Protein AF-A0A4Y8M0H0-F1 (afdb_monomer)

Solvent-accessible surface area (backbone atoms only — not comparable to full-atom values): 8068 Å² total; per-residue (Å²): 136,86,77,91,62,69,90,67,69,71,76,81,80,82,78,77,81,82,73,72,52,10,70,43,81,48,74,40,66,84,64,84,57,91,55,44,49,53,77,88,46,72,64,56,52,51,52,54,53,50,53,49,58,49,34,65,56,48,48,72,36,93,59,32,74,44,55,47,80,46,70,53,72,66,49,78,83,79,64,58,76,68,51,57,78,37,66,90,76,57,86,78,89,61,58,45,37,36,37,43,39,34,20,70,24,48,65,58,29,56,68,50,58,82,69,64,79,82,73,79,83,80,78,85,81,130

Secondary structure (DSSP, 8-state):
---S-GGG-PPPP-PPPPPS-EEEEEEE--S--SSSSPP--HHHHHHHHHHHHHHHHHTTSTTEEEEEEEE-S---S---HHHHHTTTTS-----SEEEEEEES-HHHHHHHHTT-----------

Structure (mmCIF, N/CA/C/O backbone):
data_AF-A0A4Y8M0H0-F1
#
_entry.id   AF-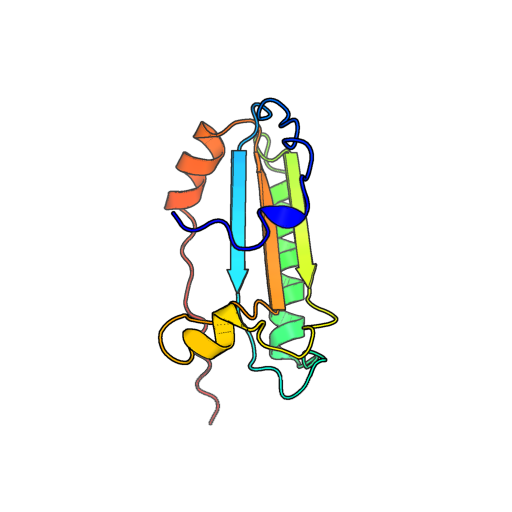A0A4Y8M0H0-F1
#
loop_
_atom_site.group_PDB
_atom_site.id
_atom_site.type_symbol
_atom_site.label_atom_id
_atom_site.label_alt_id
_atom_site.label_comp_id
_atom_site.label_asym_id
_atom_site.label_entity_id
_atom_site.label_seq_id
_atom_site.pdbx_PDB_ins_code
_atom_site.Cartn_x
_atom_site.Cartn_y
_atom_site.Cartn_z
_atom_site.occupancy
_atom_site.B_iso_or_equiv
_atom_site.auth_seq_id
_atom_site.auth_comp_id
_atom_site.auth_asym_id
_atom_site.auth_atom_id
_atom_site.pdbx_PDB_model_num
ATOM 1 N N . MET A 1 1 ? -20.973 3.289 -25.159 1.00 53.66 1 MET A N 1
ATOM 2 C CA . MET A 1 1 ? -19.922 2.400 -24.604 1.00 53.66 1 MET A CA 1
ATOM 3 C C . MET A 1 1 ? -19.721 1.230 -25.567 1.00 53.66 1 MET A C 1
ATOM 5 O O . MET A 1 1 ? -20.704 0.591 -25.904 1.00 53.66 1 MET A O 1
ATOM 9 N N . LYS A 1 2 ? -18.503 0.984 -26.076 1.00 69.00 2 LYS A N 1
ATOM 10 C CA . LYS A 1 2 ? -18.221 -0.096 -27.049 1.00 69.00 2 LYS A CA 1
ATOM 11 C C . LYS A 1 2 ? -17.596 -1.294 -26.328 1.00 69.00 2 LYS A C 1
ATOM 13 O O . LYS A 1 2 ? -16.487 -1.176 -25.816 1.00 69.00 2 LYS A O 1
ATOM 18 N N . ILE A 1 3 ? -18.299 -2.425 -26.281 1.00 70.81 3 ILE A N 1
ATOM 19 C CA . ILE A 1 3 ? -17.795 -3.681 -25.704 1.00 70.81 3 ILE A CA 1
ATOM 20 C C . ILE A 1 3 ? -16.848 -4.322 -26.725 1.00 70.81 3 ILE A C 1
ATOM 22 O O . ILE A 1 3 ? -17.247 -4.588 -27.853 1.00 70.81 3 ILE A O 1
ATOM 26 N N . VAL A 1 4 ? -15.582 -4.534 -26.359 1.00 73.81 4 VAL A N 1
ATOM 27 C CA . VAL A 1 4 ? -14.529 -4.971 -27.303 1.00 73.81 4 VAL A CA 1
ATOM 28 C C . VAL A 1 4 ? -14.342 -6.491 -27.394 1.00 73.81 4 VAL A C 1
ATOM 30 O O . VAL A 1 4 ? -13.588 -6.943 -28.243 1.00 73.81 4 VAL A O 1
ATOM 33 N N . ASN A 1 5 ? -15.065 -7.265 -26.580 1.00 77.25 5 ASN A N 1
ATOM 34 C CA . ASN A 1 5 ? -14.963 -8.726 -26.464 1.00 77.25 5 ASN A CA 1
ATOM 35 C C . ASN A 1 5 ? -16.355 -9.394 -26.405 1.00 77.25 5 ASN A C 1
ATOM 37 O O . ASN A 1 5 ? -16.567 -10.339 -25.652 1.00 77.25 5 ASN A O 1
ATOM 41 N N . SER A 1 6 ? -17.334 -8.879 -27.158 1.00 76.06 6 SER A N 1
ATOM 42 C CA . SER A 1 6 ? -18.724 -9.372 -27.118 1.00 76.06 6 SER A CA 1
ATOM 43 C C . SER A 1 6 ? -18.864 -10.853 -27.489 1.00 76.06 6 SER A C 1
ATOM 45 O O . SER A 1 6 ?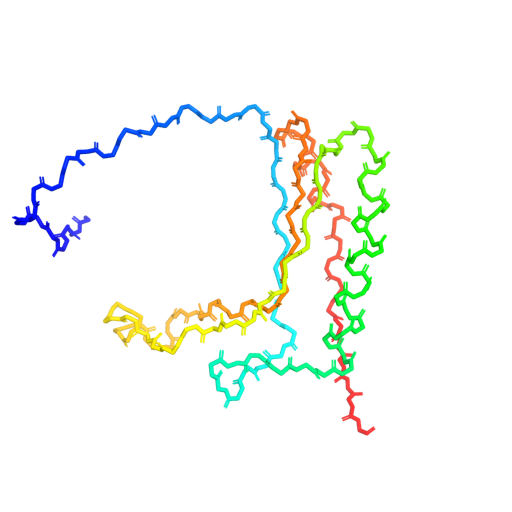 -19.703 -11.541 -26.921 1.00 76.06 6 SER A O 1
ATOM 47 N N . HIS A 1 7 ? -18.009 -11.344 -28.388 1.00 83.75 7 HIS A N 1
ATOM 48 C CA . HIS A 1 7 ? -17.967 -12.736 -28.846 1.00 83.75 7 HIS A CA 1
ATOM 49 C C . HIS A 1 7 ? -17.511 -13.738 -27.773 1.00 83.75 7 HIS A C 1
ATOM 51 O O . HIS A 1 7 ? -17.702 -14.934 -27.945 1.00 83.75 7 HIS A O 1
ATOM 57 N N . LEU A 1 8 ? -16.897 -13.275 -26.677 1.00 81.50 8 LEU A N 1
ATOM 58 C CA . LEU A 1 8 ? -16.378 -14.157 -25.627 1.00 81.50 8 LEU A CA 1
ATOM 59 C C . LEU A 1 8 ? -17.448 -14.584 -24.608 1.00 81.50 8 LEU A C 1
ATOM 61 O O . LEU A 1 8 ? -17.136 -15.374 -23.726 1.00 81.50 8 LEU A O 1
ATOM 65 N N . HIS A 1 9 ? -18.683 -14.068 -24.716 1.00 81.06 9 HIS A N 1
ATOM 66 C CA . HIS A 1 9 ? -19.842 -14.442 -23.887 1.00 81.06 9 HIS A CA 1
ATOM 67 C C . HIS A 1 9 ? -19.523 -14.631 -22.393 1.00 81.06 9 HIS A C 1
ATOM 69 O O . HIS A 1 9 ? -20.030 -15.549 -21.749 1.00 81.06 9 HIS A O 1
ATOM 75 N N . PHE A 1 10 ? -18.676 -13.764 -21.825 1.00 79.88 10 PHE A N 1
ATOM 76 C CA . PHE A 1 10 ? -18.309 -13.890 -20.421 1.00 79.88 10 PHE A CA 1
ATOM 77 C C . PHE A 1 10 ? -19.560 -13.789 -19.538 1.00 79.88 10 PHE A C 1
ATOM 79 O O . PHE A 1 10 ? -20.357 -12.858 -19.719 1.00 79.88 10 PHE A O 1
ATOM 86 N N . PRO A 1 11 ? -19.741 -14.702 -18.567 1.00 81.38 11 PRO A N 1
ATOM 87 C CA . PRO A 1 11 ? -20.809 -14.565 -17.593 1.00 81.38 11 PRO A CA 1
ATOM 88 C C . PRO A 1 11 ? -20.647 -13.233 -16.854 1.00 81.38 11 PRO A C 1
ATOM 90 O O . PRO A 1 11 ? -19.529 -12.794 -16.570 1.00 81.38 11 PRO A O 1
ATOM 93 N N . LYS A 1 12 ? -21.766 -12.564 -16.547 1.00 80.31 12 LYS A N 1
ATOM 94 C CA . LYS A 1 12 ? -21.724 -11.318 -15.771 1.00 80.31 12 LYS A CA 1
ATOM 95 C C . LYS A 1 12 ? -21.023 -11.583 -14.439 1.00 80.31 12 LYS A C 1
ATOM 97 O O . LYS A 1 12 ? -21.418 -12.486 -13.702 1.00 80.31 12 LYS A O 1
ATOM 102 N N . ALA A 1 13 ? -20.010 -10.774 -14.133 1.00 84.56 13 ALA A N 1
ATOM 103 C CA . ALA A 1 13 ? -19.337 -10.827 -12.846 1.00 84.56 13 ALA A CA 1
ATOM 104 C C . ALA A 1 13 ? -20.363 -10.579 -11.731 1.00 84.56 13 ALA A C 1
ATOM 106 O O . ALA A 1 13 ? -21.073 -9.571 -11.745 1.00 84.56 13 ALA A O 1
ATOM 107 N N . LYS A 1 14 ? -20.453 -11.510 -10.777 1.00 88.06 14 LYS A N 1
ATOM 108 C CA . LYS A 1 14 ? -21.220 -11.300 -9.550 1.00 88.06 14 LYS A CA 1
ATOM 109 C C . LYS A 1 14 ? -20.381 -10.415 -8.640 1.00 88.06 14 LYS A C 1
ATOM 111 O O . LYS A 1 14 ? -19.302 -10.818 -8.215 1.00 88.06 14 LYS A O 1
ATOM 116 N N . LEU A 1 15 ? -20.853 -9.200 -8.396 1.00 88.06 15 LEU A N 1
ATOM 117 C CA . LEU A 1 15 ? -20.208 -8.278 -7.469 1.00 88.06 15 LEU A CA 1
ATOM 118 C C . LEU A 1 15 ? -20.719 -8.555 -6.053 1.00 88.06 15 LEU A C 1
ATOM 120 O O . LEU A 1 15 ? -21.906 -8.820 -5.866 1.00 88.06 15 LEU A O 1
ATOM 124 N N . ALA A 1 16 ? -19.824 -8.494 -5.071 1.00 90.12 16 ALA A N 1
ATOM 125 C CA . ALA A 1 16 ? -20.212 -8.500 -3.667 1.00 90.12 16 ALA A CA 1
ATOM 126 C C . ALA A 1 16 ? -20.689 -7.101 -3.248 1.00 90.12 16 ALA A C 1
ATOM 128 O O . ALA A 1 16 ? -20.312 -6.101 -3.866 1.00 90.12 16 ALA A O 1
ATOM 129 N N . ALA A 1 17 ? -21.497 -7.027 -2.189 1.00 89.31 17 ALA A N 1
ATOM 130 C CA . ALA A 1 17 ? -21.804 -5.745 -1.566 1.00 89.31 17 ALA A CA 1
ATOM 131 C C . ALA A 1 17 ? -20.510 -5.107 -1.011 1.00 89.31 17 ALA A C 1
ATOM 133 O O . ALA A 1 17 ? -19.633 -5.841 -0.541 1.00 89.31 17 ALA A O 1
ATOM 134 N N . PRO A 1 18 ? -20.370 -3.769 -1.051 1.00 86.88 18 PRO A N 1
ATOM 135 C CA . PRO A 1 18 ? -19.262 -3.086 -0.395 1.00 86.88 18 PRO A CA 1
ATOM 136 C C . PRO A 1 18 ? -19.223 -3.411 1.100 1.00 86.88 18 PRO A C 1
ATOM 138 O O . PRO A 1 18 ? -20.266 -3.573 1.735 1.00 86.88 18 PRO A O 1
ATOM 141 N N . ASN A 1 19 ? -18.023 -3.471 1.670 1.00 86.44 19 ASN A N 1
ATOM 142 C CA . ASN A 1 19 ? -17.885 -3.484 3.121 1.00 86.44 19 ASN A CA 1
ATOM 143 C C . ASN A 1 19 ? -18.142 -2.069 3.685 1.00 86.44 19 ASN A C 1
ATOM 145 O O . ASN A 1 19 ? -18.132 -1.083 2.951 1.00 86.44 19 ASN A O 1
ATOM 149 N N . GLY A 1 20 ? -18.413 -1.966 4.988 1.00 91.06 20 GLY A N 1
ATOM 150 C CA . GLY A 1 20 ? -18.692 -0.684 5.651 1.00 91.06 20 GLY A CA 1
ATOM 151 C C . GLY A 1 20 ? -17.458 0.193 5.900 1.00 91.06 20 GLY A C 1
ATOM 152 O O . GLY A 1 20 ? -17.583 1.234 6.538 1.00 91.06 20 GLY A O 1
ATOM 153 N N . TYR A 1 21 ? -16.279 -0.226 5.438 1.00 94.44 21 TYR A N 1
ATOM 154 C CA . TYR A 1 21 ? -15.001 0.404 5.755 1.00 94.44 21 TYR A CA 1
ATOM 155 C C . TYR A 1 21 ? -14.689 1.580 4.832 1.00 94.44 21 TYR A C 1
ATOM 157 O O . TYR A 1 21 ? -15.215 1.704 3.724 1.00 94.44 21 TYR A O 1
ATOM 165 N N . GLY A 1 22 ? -13.806 2.456 5.301 1.00 94.00 22 GLY A N 1
ATOM 166 C CA . GLY A 1 22 ? -13.231 3.521 4.487 1.00 94.00 22 GLY A CA 1
ATOM 167 C C . GLY A 1 22 ? -11.819 3.168 4.042 1.00 94.00 22 GLY A C 1
ATOM 168 O O . GLY A 1 22 ? -11.109 2.429 4.721 1.00 94.00 22 GLY A O 1
ATOM 169 N N . TYR A 1 23 ? -11.404 3.710 2.900 1.00 93.69 23 TYR A N 1
ATOM 170 C CA . TYR A 1 23 ? -10.065 3.487 2.364 1.00 93.69 23 TYR A CA 1
ATOM 171 C C . TYR A 1 23 ? -9.437 4.801 1.913 1.00 93.69 23 TYR A C 1
ATOM 173 O O . TYR A 1 23 ? -10.052 5.569 1.171 1.00 93.69 23 TYR A O 1
ATOM 181 N N . ILE A 1 24 ? -8.193 5.033 2.329 1.00 93.19 24 ILE A N 1
ATOM 182 C CA . ILE A 1 24 ? -7.351 6.131 1.849 1.00 93.19 24 ILE A CA 1
ATOM 183 C C . ILE A 1 24 ? -6.184 5.518 1.083 1.00 93.19 24 ILE A C 1
ATOM 185 O O . ILE A 1 24 ? -5.432 4.706 1.620 1.00 93.19 24 ILE A O 1
ATOM 189 N N . HIS A 1 25 ? -6.047 5.910 -0.181 1.00 91.12 25 HIS A N 1
ATOM 190 C CA . HIS A 1 25 ? -4.996 5.441 -1.074 1.00 91.12 25 HIS A CA 1
ATOM 191 C C . HIS A 1 25 ? -4.037 6.589 -1.383 1.00 91.12 25 HIS A C 1
ATOM 193 O O . HIS A 1 25 ? -4.408 7.559 -2.047 1.00 91.12 25 HIS A O 1
ATOM 199 N N . VAL A 1 26 ? -2.800 6.463 -0.909 1.00 90.31 26 VAL A N 1
ATOM 200 C CA . VAL A 1 26 ? -1.714 7.404 -1.186 1.00 90.31 26 VAL A CA 1
ATOM 201 C C . VAL A 1 26 ? -0.728 6.712 -2.110 1.00 90.31 26 VAL A C 1
ATOM 203 O O . VAL A 1 26 ? -0.165 5.683 -1.751 1.00 90.31 26 VAL A O 1
ATOM 206 N N . ALA A 1 27 ? -0.512 7.263 -3.299 1.00 88.81 27 ALA A N 1
ATOM 207 C CA . ALA A 1 27 ? 0.400 6.693 -4.280 1.00 88.81 27 ALA A CA 1
ATOM 208 C C . ALA A 1 27 ? 1.388 7.746 -4.768 1.00 88.81 27 ALA A C 1
ATOM 210 O O . ALA A 1 27 ? 1.007 8.889 -5.031 1.00 88.81 27 ALA A O 1
ATOM 211 N N . ALA A 1 28 ? 2.650 7.347 -4.887 1.00 86.31 28 ALA A N 1
ATOM 212 C CA . ALA A 1 28 ? 3.731 8.214 -5.318 1.00 86.31 28 ALA A CA 1
ATOM 213 C C . ALA A 1 28 ? 4.532 7.560 -6.446 1.00 86.31 28 ALA A C 1
ATOM 215 O O . ALA A 1 28 ? 4.732 6.344 -6.476 1.00 86.31 28 ALA A O 1
ATOM 216 N N . GLU A 1 29 ? 4.971 8.396 -7.384 1.00 85.44 29 GLU A N 1
ATOM 217 C CA . GLU A 1 29 ? 6.026 8.071 -8.339 1.00 85.44 29 GLU A CA 1
ATOM 218 C C . GLU A 1 29 ? 7.280 8.782 -7.842 1.00 85.44 29 GLU A C 1
ATOM 220 O O . GLU A 1 29 ? 7.421 9.993 -8.021 1.00 85.44 29 GLU A O 1
ATOM 225 N N . LEU A 1 30 ? 8.146 8.058 -7.142 1.00 82.12 30 LEU A N 1
ATOM 226 C CA . LEU A 1 30 ? 9.373 8.625 -6.595 1.00 82.12 30 LEU A CA 1
ATOM 227 C C . LEU A 1 30 ? 10.426 8.745 -7.690 1.00 82.12 30 LEU A C 1
ATOM 229 O O . LEU A 1 30 ? 11.134 9.747 -7.768 1.00 82.12 30 LEU A O 1
ATOM 233 N N . GLU A 1 31 ? 10.502 7.749 -8.575 1.00 77.19 31 GLU A N 1
ATOM 234 C CA . GLU A 1 31 ? 11.514 7.707 -9.620 1.00 77.19 31 GLU A CA 1
ATOM 235 C C . GLU A 1 31 ? 10.985 7.227 -10.966 1.00 77.19 31 GLU A C 1
ATOM 237 O O . GLU A 1 31 ? 10.075 6.406 -11.083 1.00 77.19 31 GLU A O 1
ATOM 242 N N . ARG A 1 32 ? 11.628 7.699 -12.042 1.00 71.31 32 ARG A N 1
ATOM 243 C CA . ARG A 1 32 ? 11.363 7.171 -13.381 1.00 71.31 32 ARG A CA 1
ATOM 244 C C . ARG A 1 32 ? 12.092 5.834 -13.559 1.00 71.31 32 ARG A C 1
ATOM 246 O O . ARG A 1 32 ? 13.330 5.818 -13.570 1.00 71.31 32 ARG A O 1
ATOM 253 N N . PRO A 1 33 ? 11.368 4.722 -13.785 1.00 67.62 33 PRO A N 1
ATOM 254 C CA . PRO A 1 33 ? 12.007 3.443 -14.053 1.00 67.62 33 PRO A CA 1
ATOM 255 C C . PRO A 1 33 ? 12.807 3.517 -15.364 1.00 67.62 33 PRO A C 1
ATOM 257 O O . PRO A 1 33 ? 12.307 4.015 -16.375 1.00 67.62 33 PRO A O 1
ATOM 260 N N . ALA A 1 34 ? 14.049 3.020 -15.343 1.00 69.38 34 ALA A N 1
ATOM 261 C CA . ALA A 1 34 ? 14.928 2.904 -16.519 1.00 69.38 34 ALA A CA 1
ATOM 262 C C . ALA A 1 34 ? 14.783 1.544 -17.237 1.00 69.38 34 ALA A C 1
ATOM 264 O O . ALA A 1 34 ? 15.579 1.198 -18.101 1.00 69.38 34 ALA A O 1
ATOM 265 N N . GLY A 1 35 ? 13.768 0.766 -16.860 1.00 74.12 35 GLY A N 1
ATOM 266 C CA . GLY A 1 35 ? 13.511 -0.599 -17.305 1.00 74.12 35 GLY A CA 1
ATOM 267 C C . GLY A 1 35 ? 12.291 -1.173 -16.570 1.00 74.12 35 GLY A C 1
ATOM 268 O O . GLY A 1 35 ? 11.581 -0.418 -15.906 1.00 74.12 35 GLY A O 1
ATOM 269 N N . PRO A 1 36 ? 12.015 -2.483 -16.669 1.00 74.06 36 PRO A N 1
ATOM 270 C CA . PRO A 1 36 ? 10.885 -3.109 -15.974 1.00 74.06 36 PRO A CA 1
ATOM 271 C C . PRO A 1 36 ? 11.080 -3.187 -14.452 1.00 74.06 36 PRO A C 1
ATOM 273 O O . PRO A 1 36 ? 10.110 -3.292 -13.706 1.00 74.06 36 PRO A O 1
ATOM 276 N N . PHE A 1 37 ? 12.322 -3.105 -13.980 1.00 78.62 37 PHE A N 1
ATOM 277 C CA . PHE A 1 37 ? 12.647 -3.115 -12.559 1.00 78.62 37 PHE A CA 1
ATOM 278 C 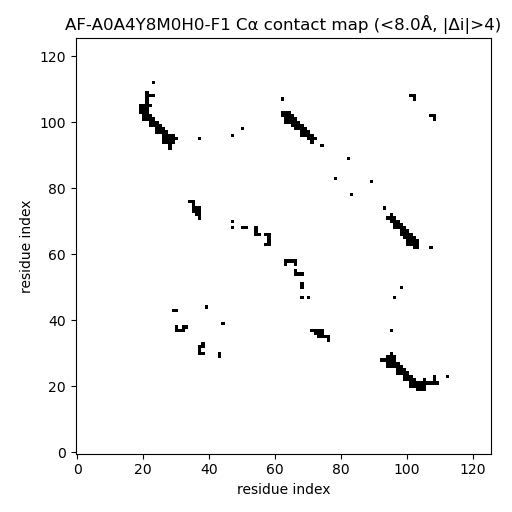C . PHE A 1 37 ? 12.825 -1.679 -12.049 1.00 78.62 37 PHE A C 1
ATOM 280 O O . PHE A 1 37 ? 13.641 -0.931 -12.605 1.00 78.62 37 PHE A O 1
ATOM 287 N N . PRO A 1 38 ? 12.071 -1.266 -11.015 1.00 74.94 38 PRO A N 1
ATOM 288 C CA . PRO A 1 38 ? 12.308 -0.000 -10.334 1.00 74.94 38 PRO A CA 1
ATOM 289 C C . PRO A 1 38 ? 13.718 0.038 -9.745 1.00 74.94 38 PRO A C 1
ATOM 291 O O . PRO A 1 38 ? 14.231 -0.977 -9.271 1.00 74.94 38 PRO A O 1
ATOM 294 N N . ARG A 1 39 ? 14.349 1.214 -9.745 1.00 77.31 39 ARG A N 1
ATOM 295 C CA . ARG A 1 39 ? 15.643 1.370 -9.075 1.00 77.31 39 ARG A CA 1
ATOM 296 C C . ARG A 1 39 ? 15.444 1.294 -7.559 1.00 77.31 39 ARG A C 1
ATOM 298 O O . ARG A 1 39 ? 14.371 1.606 -7.043 1.00 77.31 39 ARG A O 1
ATOM 305 N N . SER A 1 40 ? 16.488 0.875 -6.850 1.00 75.44 40 SER A N 1
ATOM 306 C CA . SER A 1 40 ? 16.572 0.979 -5.392 1.00 75.44 40 SER A CA 1
ATOM 307 C C . SER A 1 40 ? 17.639 2.015 -5.064 1.00 75.44 40 SER A C 1
ATOM 309 O O . SER A 1 40 ? 18.811 1.688 -4.883 1.00 75.44 40 SER A O 1
ATOM 311 N N . THR A 1 41 ? 17.259 3.285 -5.079 1.00 83.00 41 THR A N 1
ATOM 312 C CA . THR A 1 41 ? 18.129 4.402 -4.694 1.00 83.00 41 THR A CA 1
ATOM 313 C C . THR A 1 41 ? 17.997 4.699 -3.203 1.00 83.00 41 THR A C 1
ATOM 315 O O . THR A 1 41 ? 17.072 4.227 -2.532 1.00 83.00 41 THR A O 1
ATOM 318 N N . ASP A 1 42 ? 18.904 5.521 -2.677 1.00 86.12 42 ASP A N 1
ATOM 319 C CA . ASP A 1 42 ? 18.819 5.992 -1.293 1.00 86.12 42 ASP A CA 1
ATOM 320 C C . ASP A 1 42 ? 17.570 6.831 -1.031 1.00 86.12 42 ASP A C 1
ATOM 322 O O . ASP A 1 42 ? 16.957 6.692 0.030 1.00 86.12 42 ASP A O 1
ATOM 326 N N . LEU A 1 43 ? 17.140 7.633 -2.012 1.00 84.56 43 LEU A N 1
ATOM 327 C CA . LEU A 1 43 ? 15.910 8.415 -1.917 1.00 84.56 43 LEU A CA 1
ATOM 328 C C . LEU A 1 43 ? 14.698 7.496 -1.744 1.00 84.56 43 LEU A C 1
ATOM 330 O O . LEU A 1 43 ? 13.976 7.619 -0.752 1.00 84.56 43 LEU A O 1
ATOM 334 N N . LYS A 1 44 ? 14.515 6.525 -2.650 1.00 87.00 44 LYS A N 1
ATOM 335 C CA . LYS A 1 44 ? 13.398 5.573 -2.579 1.00 87.00 44 LYS A CA 1
ATOM 336 C C . LYS A 1 44 ? 13.411 4.805 -1.259 1.00 87.00 44 LYS A C 1
ATOM 338 O O . LYS A 1 44 ? 12.392 4.745 -0.572 1.00 87.00 44 LYS A O 1
ATOM 343 N N . ARG A 1 45 ? 14.571 4.272 -0.854 1.00 89.31 45 ARG A N 1
ATOM 344 C CA . ARG A 1 45 ? 14.722 3.568 0.433 1.00 89.31 45 ARG A CA 1
ATOM 345 C C . ARG A 1 45 ? 14.349 4.453 1.621 1.00 89.31 45 ARG A C 1
ATOM 347 O O . ARG A 1 45 ? 13.680 3.985 2.542 1.00 89.31 45 ARG A O 1
ATOM 354 N N . SER A 1 46 ? 14.773 5.718 1.610 1.00 90.62 46 SER A N 1
ATOM 355 C CA . SER A 1 46 ? 14.462 6.678 2.670 1.00 90.62 46 SER A CA 1
ATOM 356 C C . SER A 1 46 ? 12.964 6.947 2.766 1.00 90.62 46 SER A C 1
ATOM 358 O O . SER A 1 46 ? 12.406 6.876 3.861 1.00 90.62 46 SER A O 1
ATOM 360 N N . VAL A 1 47 ? 12.299 7.176 1.631 1.00 90.12 47 VAL A N 1
ATOM 361 C CA . VAL A 1 47 ? 10.850 7.407 1.587 1.00 90.12 47 VAL A CA 1
ATOM 362 C C . VAL A 1 47 ? 10.085 6.173 2.059 1.00 90.12 47 VAL A C 1
ATOM 364 O O . VAL A 1 47 ? 9.248 6.292 2.946 1.00 90.12 47 VAL A O 1
ATOM 367 N N . ILE A 1 48 ? 10.415 4.975 1.566 1.00 91.62 48 ILE A N 1
ATOM 368 C CA . ILE A 1 48 ? 9.753 3.734 2.003 1.00 91.62 48 ILE A CA 1
ATOM 369 C C . ILE A 1 48 ? 9.917 3.516 3.512 1.00 91.62 48 ILE A C 1
ATOM 371 O O . ILE A 1 48 ? 8.959 3.146 4.192 1.00 91.62 48 ILE A O 1
ATOM 375 N N . ARG A 1 49 ? 11.104 3.784 4.070 1.00 93.44 49 ARG A N 1
ATOM 376 C CA . ARG A 1 49 ? 11.337 3.711 5.521 1.00 93.44 49 ARG A CA 1
ATOM 377 C C . ARG A 1 49 ? 10.466 4.709 6.288 1.00 93.44 49 ARG A C 1
ATOM 379 O O . ARG A 1 49 ? 9.899 4.343 7.314 1.00 93.44 49 ARG A O 1
ATOM 386 N N . GLN A 1 50 ? 10.334 5.940 5.793 1.00 93.25 50 GLN A N 1
ATOM 387 C CA . GLN A 1 50 ? 9.452 6.944 6.395 1.00 93.25 50 GLN A CA 1
ATOM 388 C C . GLN A 1 50 ? 7.982 6.519 6.319 1.00 93.25 50 GLN A C 1
ATOM 390 O O . GLN A 1 50 ? 7.283 6.592 7.326 1.00 93.25 50 GLN A O 1
A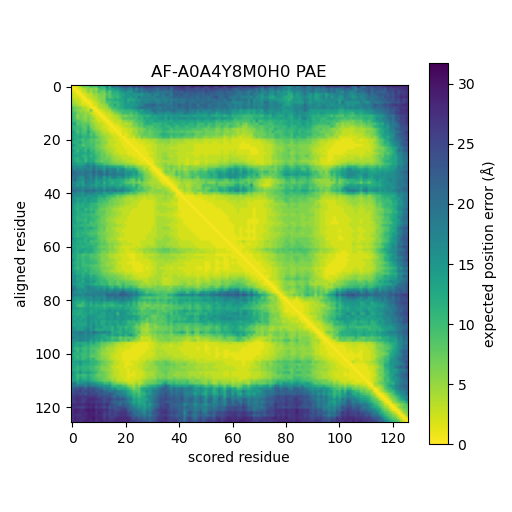TOM 395 N N . CYS A 1 51 ? 7.529 5.996 5.176 1.00 93.38 51 CYS A N 1
ATOM 396 C CA . CYS A 1 51 ? 6.177 5.463 5.018 1.00 93.38 51 CYS A CA 1
ATOM 397 C C . CYS A 1 51 ? 5.889 4.343 6.021 1.00 93.38 51 CYS A C 1
ATOM 399 O O . CYS A 1 51 ? 4.832 4.357 6.641 1.00 93.38 51 CYS A O 1
ATOM 401 N N . LYS A 1 52 ? 6.831 3.412 6.231 1.00 94.81 52 LYS A N 1
ATOM 402 C CA . LYS A 1 52 ? 6.693 2.342 7.235 1.00 94.81 52 LYS A CA 1
ATOM 403 C C . LYS A 1 52 ? 6.588 2.900 8.655 1.00 94.81 52 LYS A C 1
ATOM 405 O O . LYS A 1 52 ? 5.660 2.555 9.372 1.00 94.81 52 LYS A O 1
ATOM 410 N N . ALA A 1 53 ? 7.459 3.837 9.029 1.00 94.75 53 ALA A N 1
ATOM 411 C CA . ALA A 1 53 ? 7.400 4.464 10.350 1.00 94.75 53 ALA A CA 1
ATOM 412 C C . ALA A 1 53 ? 6.090 5.243 10.586 1.00 94.75 53 ALA A C 1
ATOM 414 O O . ALA A 1 53 ? 5.560 5.258 11.696 1.00 94.75 53 ALA A O 1
ATOM 415 N N . ILE A 1 54 ? 5.556 5.900 9.550 1.00 93.31 54 ILE A N 1
ATOM 416 C CA . ILE A 1 54 ? 4.247 6.563 9.603 1.00 93.31 54 ILE A CA 1
ATOM 417 C C . ILE A 1 54 ? 3.131 5.523 9.717 1.00 93.31 54 ILE A C 1
ATOM 419 O O . ILE A 1 54 ? 2.235 5.697 10.540 1.00 93.31 54 ILE A O 1
ATOM 423 N N . ALA A 1 55 ? 3.197 4.434 8.949 1.00 94.31 55 ALA A N 1
ATOM 424 C CA . ALA A 1 55 ? 2.230 3.345 9.012 1.00 94.31 55 ALA A CA 1
ATOM 425 C C . ALA A 1 55 ? 2.153 2.739 10.419 1.00 94.31 55 ALA A C 1
ATOM 427 O O . ALA A 1 55 ? 1.057 2.622 10.955 1.00 94.31 55 ALA A O 1
ATOM 428 N N . ASP A 1 56 ? 3.292 2.488 11.069 1.00 95.88 56 ASP A N 1
ATOM 429 C CA . ASP A 1 56 ? 3.343 1.972 12.445 1.00 95.88 56 ASP A CA 1
ATOM 430 C C . ASP A 1 56 ? 2.676 2.910 13.462 1.00 95.88 56 ASP A C 1
ATOM 432 O O . ASP A 1 56 ? 2.139 2.469 14.481 1.00 95.88 56 ASP A O 1
ATOM 436 N N . ARG A 1 57 ? 2.718 4.226 13.217 1.00 94.44 57 ARG A N 1
ATOM 437 C CA . ARG A 1 57 ? 2.024 5.221 14.048 1.00 94.44 57 ARG A CA 1
ATOM 438 C C . ARG A 1 57 ? 0.530 5.245 13.749 1.00 94.44 57 ARG A C 1
ATOM 440 O O . ARG A 1 57 ? -0.266 5.252 14.682 1.00 94.44 57 ARG A O 1
ATOM 447 N N . LEU A 1 58 ? 0.155 5.236 12.470 1.00 92.88 58 LEU A N 1
ATOM 448 C CA . LEU A 1 58 ? -1.240 5.234 12.030 1.00 92.88 58 LEU A CA 1
ATOM 449 C C . LEU A 1 58 ? -1.979 3.976 12.492 1.00 92.88 58 LEU A C 1
ATOM 451 O O . LEU A 1 58 ? -3.115 4.078 12.934 1.00 92.88 58 LEU A O 1
ATOM 455 N N . GLN A 1 59 ? -1.318 2.819 12.469 1.00 94.94 59 GLN A N 1
ATOM 456 C CA . GLN A 1 59 ? -1.867 1.532 12.899 1.00 94.94 59 GLN A CA 1
ATOM 457 C C . GLN A 1 59 ? -2.304 1.517 14.376 1.00 94.94 59 GLN A C 1
ATOM 459 O O . GLN A 1 59 ? -3.090 0.662 14.773 1.00 94.94 59 GLN A O 1
ATOM 464 N N . LYS A 1 60 ? -1.804 2.454 15.194 1.00 95.69 60 LYS A N 1
ATOM 465 C CA . LYS A 1 60 ? -2.165 2.608 16.614 1.00 95.69 60 LYS A CA 1
ATOM 466 C C . LYS A 1 60 ? -3.371 3.527 16.834 1.00 95.69 60 LYS A C 1
ATOM 468 O O . LYS A 1 60 ? -3.805 3.681 17.972 1.00 95.69 60 LYS A O 1
ATOM 473 N N . LEU A 1 61 ? -3.879 4.182 15.789 1.00 93.31 61 LEU A N 1
ATOM 474 C CA . LEU A 1 61 ? -5.033 5.069 15.907 1.00 93.31 61 LEU A CA 1
ATOM 475 C C . LEU A 1 61 ? -6.327 4.247 15.996 1.00 93.31 61 LEU A C 1
ATOM 477 O O . LEU A 1 61 ? -6.502 3.315 15.217 1.00 93.31 61 LEU A O 1
ATOM 481 N N . PRO A 1 62 ? -7.276 4.618 16.872 1.00 92.75 62 PRO A N 1
ATOM 482 C CA . PRO A 1 62 ? -8.460 3.801 17.157 1.00 92.75 62 PRO A CA 1
ATOM 483 C C . PRO A 1 62 ? -9.390 3.594 15.951 1.00 92.75 62 PRO A C 1
ATOM 485 O O . PRO A 1 62 ? -10.065 2.575 15.868 1.00 92.75 62 PRO A O 1
ATOM 488 N N . HIS A 1 63 ? -9.410 4.536 15.005 1.00 93.38 63 HIS A N 1
ATOM 489 C CA . HIS A 1 63 ? -10.257 4.470 13.808 1.00 93.38 63 HIS A CA 1
ATOM 490 C C . HIS A 1 63 ? -9.548 3.878 12.583 1.00 93.38 63 HIS A C 1
ATOM 492 O O . HIS A 1 63 ? -10.142 3.779 11.507 1.00 93.38 63 HIS A O 1
ATOM 498 N N . VAL A 1 64 ? -8.272 3.507 12.727 1.00 94.81 64 VAL A N 1
ATOM 499 C CA . VAL A 1 64 ? -7.473 2.872 11.679 1.00 94.81 64 VAL A CA 1
ATOM 500 C C . VAL A 1 64 ? -7.444 1.376 11.946 1.00 94.81 64 VAL A C 1
ATOM 502 O O . VAL A 1 64 ? -6.992 0.921 12.992 1.00 94.81 64 VAL A O 1
ATOM 505 N N . ARG A 1 65 ? -7.931 0.602 10.979 1.00 95.81 65 ARG A N 1
ATOM 506 C CA . ARG A 1 65 ? -7.978 -0.859 11.060 1.00 95.81 65 ARG A CA 1
ATOM 507 C C . ARG A 1 65 ? -6.673 -1.470 10.586 1.00 95.81 65 ARG A C 1
ATOM 509 O O . ARG A 1 65 ? -6.094 -2.287 11.290 1.00 95.81 65 ARG A O 1
ATOM 516 N N . ASN A 1 66 ? -6.208 -1.055 9.411 1.00 96.19 66 ASN A N 1
ATOM 517 C CA . ASN A 1 66 ? -5.002 -1.582 8.782 1.00 96.19 66 ASN A CA 1
ATOM 518 C C . ASN A 1 66 ? -4.257 -0.483 8.033 1.00 96.19 66 ASN A C 1
ATOM 520 O O . ASN A 1 66 ? -4.873 0.404 7.437 1.00 96.19 66 ASN A O 1
ATOM 524 N N . VAL A 1 67 ? -2.931 -0.588 8.001 1.00 96.69 67 VAL A N 1
ATOM 525 C CA . VAL A 1 67 ? -2.076 0.210 7.126 1.00 96.69 67 VAL A CA 1
ATOM 526 C C . VAL A 1 67 ? -1.085 -0.694 6.413 1.00 96.69 67 VAL A C 1
ATOM 528 O O . VAL A 1 67 ? -0.307 -1.411 7.039 1.00 96.69 67 VAL A O 1
ATOM 531 N N . HIS A 1 68 ? -1.078 -0.626 5.086 1.00 96.69 68 HIS A N 1
ATOM 532 C CA . HIS A 1 68 ? -0.163 -1.387 4.247 1.00 96.69 68 HIS A CA 1
ATOM 533 C C . HIS A 1 68 ? 0.706 -0.455 3.417 1.00 96.69 68 HIS A C 1
ATOM 535 O O . HIS A 1 68 ? 0.200 0.453 2.761 1.00 96.69 68 HIS A O 1
ATOM 541 N N . VAL A 1 69 ? 2.012 -0.714 3.419 1.00 95.31 69 VAL A N 1
ATOM 542 C CA . VAL A 1 69 ? 2.982 -0.044 2.550 1.00 95.31 69 VAL A CA 1
ATOM 543 C C . VAL A 1 69 ? 3.433 -1.038 1.491 1.00 95.31 69 VAL A C 1
ATOM 545 O O . VAL A 1 69 ? 4.005 -2.079 1.813 1.00 95.31 69 VAL A O 1
ATOM 548 N N . PHE A 1 70 ? 3.189 -0.704 0.232 1.00 92.19 70 PHE A N 1
ATOM 549 C CA . PHE A 1 70 ? 3.593 -1.482 -0.926 1.00 92.19 70 PHE A CA 1
ATOM 550 C C . PHE A 1 70 ? 4.733 -0.778 -1.648 1.00 92.19 70 PHE A C 1
ATOM 552 O O . PHE A 1 70 ? 4.692 0.428 -1.891 1.00 92.19 70 PHE A O 1
ATOM 559 N N . GLU A 1 71 ? 5.734 -1.562 -2.026 1.00 91.06 71 GLU A N 1
ATOM 560 C CA . GLU A 1 71 ? 6.827 -1.137 -2.888 1.00 91.06 71 GLU A CA 1
ATOM 561 C C . GLU A 1 71 ? 6.740 -1.916 -4.199 1.00 91.06 71 GLU A C 1
ATOM 563 O O . GLU A 1 71 ? 6.588 -3.141 -4.198 1.00 91.06 71 GLU A O 1
ATOM 568 N N . ALA A 1 72 ? 6.852 -1.219 -5.330 1.00 87.00 72 ALA A N 1
ATOM 569 C CA . ALA A 1 72 ? 6.913 -1.896 -6.616 1.00 87.00 72 ALA A CA 1
ATOM 570 C C . ALA A 1 72 ? 8.254 -2.628 -6.774 1.00 87.00 72 ALA A C 1
ATOM 572 O O . ALA A 1 72 ? 9.325 -2.016 -6.696 1.00 87.00 72 ALA A O 1
ATOM 573 N N . VAL A 1 73 ? 8.174 -3.929 -7.064 1.00 85.19 73 VAL A N 1
ATOM 574 C CA . VAL A 1 73 ? 9.318 -4.786 -7.431 1.00 85.19 73 VAL A CA 1
ATOM 575 C C . VAL A 1 73 ? 9.408 -5.027 -8.941 1.00 85.19 73 VAL A C 1
ATOM 577 O O . VAL A 1 73 ? 10.488 -5.272 -9.469 1.00 85.19 73 VAL A O 1
ATOM 580 N N . LEU A 1 74 ? 8.282 -4.915 -9.651 1.00 83.12 74 LEU A N 1
ATOM 581 C CA . LEU A 1 74 ? 8.177 -5.091 -11.097 1.00 83.12 74 LEU A CA 1
ATOM 582 C C . LEU A 1 74 ? 7.114 -4.142 -11.648 1.00 83.12 74 LEU A C 1
ATOM 584 O O . LEU A 1 74 ? 5.970 -4.147 -11.198 1.00 83.12 74 LEU A O 1
ATOM 588 N N . ILE A 1 75 ? 7.480 -3.376 -12.670 1.00 78.56 75 ILE A N 1
ATOM 589 C CA . ILE A 1 75 ? 6.551 -2.608 -13.493 1.00 78.56 75 ILE A CA 1
ATOM 590 C C . ILE A 1 75 ? 6.560 -3.266 -14.867 1.00 78.56 75 ILE A C 1
ATOM 592 O O . ILE A 1 75 ? 7.510 -3.115 -15.638 1.00 78.56 75 ILE A O 1
ATOM 596 N N . ALA A 1 76 ? 5.514 -4.048 -15.144 1.00 72.75 76 ALA A N 1
ATOM 597 C CA . ALA A 1 76 ? 5.452 -4.868 -16.345 1.00 72.75 76 ALA A CA 1
ATOM 598 C C . ALA A 1 76 ? 5.683 -4.019 -17.612 1.00 72.75 76 ALA A C 1
ATOM 600 O O . ALA A 1 76 ? 5.075 -2.951 -17.768 1.00 72.75 76 ALA A O 1
ATOM 601 N N . PRO A 1 77 ? 6.557 -4.475 -18.528 1.00 68.19 77 PRO A N 1
ATOM 602 C CA . PRO A 1 77 ? 6.779 -3.776 -19.776 1.00 68.19 77 PRO A CA 1
ATOM 603 C C . PRO A 1 77 ? 5.531 -3.886 -20.654 1.00 68.19 77 PRO A C 1
ATOM 605 O O . PRO A 1 77 ? 4.890 -4.930 -20.745 1.00 68.19 77 PRO A O 1
ATOM 608 N N . GLY A 1 78 ? 5.216 -2.797 -21.348 1.00 66.81 78 GLY A N 1
ATOM 609 C CA . GLY A 1 78 ? 4.147 -2.771 -22.334 1.00 66.81 78 GLY A CA 1
ATOM 610 C C . GLY A 1 78 ? 3.047 -1.768 -22.018 1.00 66.81 78 GLY A C 1
ATOM 611 O O . GLY A 1 78 ? 2.683 -1.485 -20.882 1.00 66.81 78 GLY A O 1
ATOM 612 N N . ARG A 1 79 ? 2.505 -1.207 -23.092 1.00 68.19 79 ARG A N 1
ATOM 613 C CA . ARG A 1 79 ? 1.303 -0.383 -23.087 1.00 68.19 79 ARG A CA 1
ATOM 614 C C . ARG A 1 79 ? 0.298 -1.176 -23.902 1.00 68.19 79 ARG A C 1
ATOM 616 O O . ARG A 1 79 ? 0.523 -1.396 -25.091 1.00 68.19 79 ARG A O 1
ATOM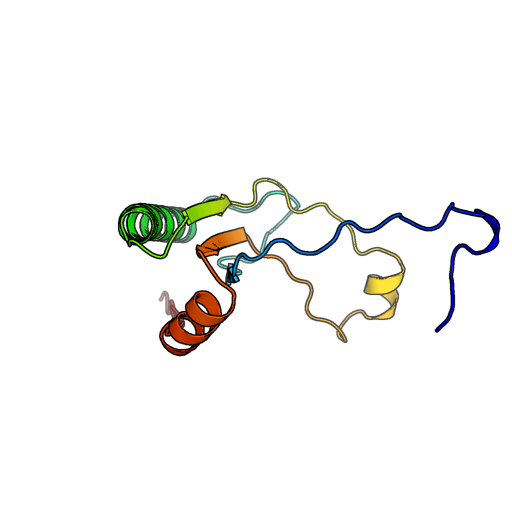 623 N N . GLY A 1 80 ? -0.764 -1.680 -23.272 1.00 72.06 80 GLY A N 1
ATOM 624 C CA . GLY A 1 80 ? -1.813 -2.399 -24.000 1.00 72.06 80 GLY A CA 1
ATOM 625 C C . GLY A 1 80 ? -2.318 -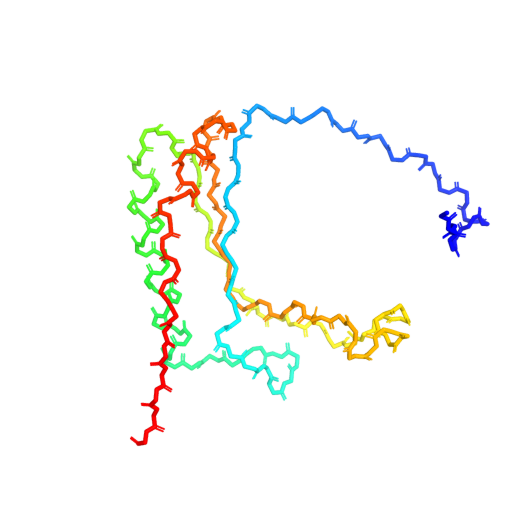1.572 -25.193 1.00 72.06 80 GLY A C 1
ATOM 626 O O . GLY A 1 80 ? -2.177 -0.346 -25.203 1.00 72.06 80 GLY A O 1
ATOM 627 N N . LYS A 1 81 ? -2.933 -2.209 -26.202 1.00 78.62 81 LYS A N 1
ATOM 628 C CA . LYS A 1 81 ? -3.386 -1.531 -27.443 1.00 78.62 81 LYS A CA 1
ATOM 629 C C . LYS A 1 81 ? -4.171 -0.235 -27.1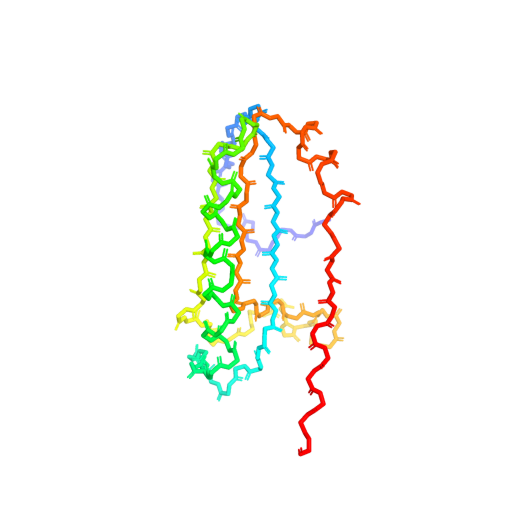73 1.00 78.62 81 LYS A C 1
ATOM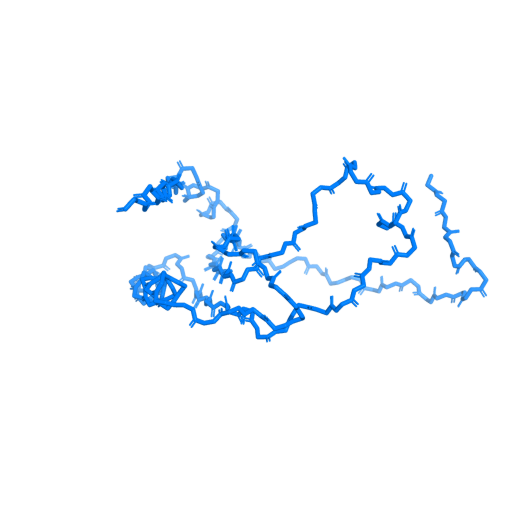 631 O O . LYS A 1 81 ? -4.045 0.727 -27.926 1.00 78.62 81 LYS A O 1
ATOM 636 N N . LEU A 1 82 ? -4.944 -0.195 -26.085 1.00 77.56 82 LEU A N 1
ATOM 637 C CA . LEU A 1 82 ? -5.685 0.984 -25.636 1.00 77.56 82 LEU A CA 1
ATOM 638 C C . LEU A 1 82 ? -4.776 2.157 -25.229 1.00 77.56 82 LEU A C 1
ATOM 640 O O . LEU A 1 82 ? -5.012 3.285 -25.650 1.00 77.56 82 LEU A O 1
ATOM 644 N N . LEU A 1 83 ? -3.733 1.895 -24.440 1.00 78.38 83 LEU A N 1
ATOM 645 C CA . LEU A 1 83 ? -2.788 2.913 -23.975 1.00 78.38 83 LEU A CA 1
ATOM 646 C C . LEU A 1 83 ? -1.904 3.428 -25.116 1.00 78.38 83 LEU A C 1
ATOM 648 O O . LEU A 1 83 ? -1.578 4.610 -25.145 1.00 78.38 83 LEU A O 1
ATOM 652 N N . ASN A 1 84 ? -1.578 2.581 -26.099 1.00 81.50 84 ASN A N 1
ATOM 653 C CA . ASN A 1 84 ? -0.877 3.021 -27.310 1.00 81.50 84 ASN A CA 1
ATOM 654 C C . ASN A 1 84 ? -1.715 4.000 -28.138 1.00 81.50 84 ASN A C 1
ATOM 656 O O . ASN A 1 84 ? -1.196 5.024 -28.573 1.00 81.50 84 ASN A O 1
ATOM 660 N N . LYS A 1 85 ? -3.019 3.735 -28.295 1.00 85.19 85 LYS A N 1
ATOM 661 C CA . LYS A 1 85 ? -3.947 4.649 -28.985 1.00 85.19 85 LYS A CA 1
ATOM 662 C C . LYS A 1 85 ? -4.125 5.992 -28.272 1.00 85.19 85 LYS A C 1
ATOM 664 O O . LYS A 1 85 ? -4.563 6.947 -28.896 1.00 85.19 85 LYS A O 1
ATOM 669 N N . ARG A 1 86 ? -3.801 6.058 -26.979 1.00 82.31 86 ARG A N 1
ATOM 670 C CA . ARG A 1 86 ? -3.914 7.253 -26.129 1.00 82.31 86 ARG A CA 1
ATOM 671 C C . ARG A 1 86 ? -2.550 7.785 -25.684 1.00 82.31 86 ARG A C 1
ATOM 673 O O . ARG A 1 86 ? -2.446 8.453 -24.657 1.00 82.31 86 ARG A O 1
ATOM 680 N N . LYS A 1 87 ? -1.479 7.469 -26.421 1.00 81.06 87 LYS A N 1
ATOM 681 C CA . LYS A 1 87 ? -0.120 7.913 -26.085 1.00 81.06 87 LYS A CA 1
ATOM 682 C C . LYS A 1 87 ? -0.086 9.445 -26.008 1.00 81.06 87 LYS A C 1
ATOM 684 O O . LYS A 1 87 ? -0.489 10.115 -26.948 1.00 81.06 87 LYS A O 1
ATOM 689 N N . GLY A 1 88 ? 0.373 9.979 -24.876 1.00 82.06 88 GLY A N 1
ATOM 690 C CA . GLY A 1 88 ? 0.416 11.425 -24.620 1.00 82.06 88 GLY A CA 1
ATOM 691 C C . GLY A 1 88 ? -0.907 12.044 -24.149 1.00 82.06 88 GLY A C 1
ATOM 692 O O . GLY A 1 88 ? -0.902 13.194 -23.738 1.00 82.06 88 GLY A O 1
ATOM 693 N N . GLN A 1 89 ? -2.013 11.292 -24.155 1.00 85.88 89 GLN A N 1
ATOM 694 C CA . GLN A 1 89 ? -3.328 11.760 -23.687 1.00 85.88 89 GLN A CA 1
ATOM 695 C C . GLN A 1 89 ? -3.650 11.302 -22.261 1.00 85.88 89 GLN A C 1
ATOM 697 O O . GLN A 1 89 ? -4.539 11.850 -21.618 1.00 85.88 89 GLN A O 1
ATOM 702 N N . VAL A 1 90 ? -2.966 10.264 -21.776 1.00 79.94 90 VAL A N 1
ATOM 703 C CA . VAL A 1 90 ? -3.143 9.728 -20.424 1.00 79.94 90 VAL A CA 1
ATOM 704 C C . VAL A 1 90 ? -1.793 9.620 -19.732 1.00 79.94 90 VAL A C 1
ATOM 706 O O . VAL A 1 90 ? -0.831 9.103 -20.313 1.00 79.94 90 VAL A O 1
ATOM 709 N N . HIS A 1 91 ? -1.725 10.098 -18.487 1.00 74.44 91 HIS A N 1
ATOM 710 C CA . HIS A 1 91 ? -0.588 9.813 -17.619 1.00 74.44 91 HIS A CA 1
ATOM 711 C C . HIS A 1 91 ? -0.592 8.323 -17.295 1.00 74.44 91 HIS A C 1
ATOM 713 O O . HIS A 1 91 ? -1.611 7.766 -16.880 1.00 74.44 91 HIS A O 1
ATOM 719 N N . LEU A 1 92 ? 0.534 7.659 -17.540 1.00 74.50 92 LEU A N 1
ATOM 720 C CA . LEU A 1 92 ? 0.673 6.260 -17.176 1.00 74.50 92 LEU A CA 1
ATOM 721 C C . LEU A 1 92 ? 1.065 6.218 -15.706 1.00 74.50 92 LEU A C 1
ATOM 723 O O . LEU A 1 92 ? 2.195 6.573 -15.391 1.00 74.50 92 LEU A O 1
ATOM 727 N N . ALA A 1 93 ? 0.150 5.764 -14.855 1.00 68.19 93 ALA A N 1
ATOM 728 C CA . ALA A 1 93 ? 0.428 5.527 -13.447 1.00 68.19 93 ALA A CA 1
ATOM 729 C C . ALA A 1 93 ? 1.589 4.529 -13.301 1.00 68.19 93 ALA A C 1
ATOM 731 O O . ALA A 1 93 ? 1.455 3.355 -13.653 1.00 68.19 93 ALA A O 1
ATOM 732 N N . LYS A 1 94 ? 2.736 5.010 -12.820 1.00 75.62 94 LYS A N 1
ATOM 733 C CA . LYS A 1 94 ? 3.956 4.232 -12.562 1.00 75.62 94 LYS A CA 1
ATOM 734 C C . LYS A 1 94 ? 4.356 4.353 -11.095 1.00 75.62 94 LYS A C 1
ATOM 736 O O . LYS A 1 94 ? 5.490 4.704 -10.783 1.00 75.62 94 LYS A O 1
ATOM 741 N N . PHE A 1 95 ? 3.409 4.098 -10.204 1.00 79.06 95 PHE A N 1
ATOM 742 C CA . PHE A 1 95 ? 3.662 4.196 -8.774 1.00 79.06 95 PHE A CA 1
ATOM 743 C C . PHE A 1 95 ? 4.698 3.159 -8.343 1.00 79.06 95 PHE A C 1
ATOM 745 O O . PHE A 1 95 ? 4.578 1.977 -8.671 1.00 79.06 95 PHE A O 1
ATOM 752 N N . ASP A 1 96 ? 5.711 3.611 -7.614 1.00 82.94 96 ASP A N 1
ATOM 753 C CA . ASP A 1 96 ? 6.753 2.763 -7.039 1.00 82.94 96 ASP A CA 1
ATOM 754 C C . ASP A 1 96 ? 6.627 2.627 -5.514 1.00 82.94 96 ASP A C 1
ATOM 756 O O . ASP A 1 96 ? 7.220 1.711 -4.934 1.00 82.94 96 ASP A O 1
ATOM 760 N N . ALA A 1 97 ? 5.780 3.461 -4.902 1.00 89.00 97 ALA A N 1
ATOM 761 C CA . ALA A 1 97 ? 5.340 3.378 -3.519 1.00 89.00 97 ALA A CA 1
ATOM 762 C C . ALA A 1 97 ? 3.826 3.628 -3.406 1.00 89.00 97 ALA A C 1
ATOM 764 O O . ALA A 1 97 ? 3.290 4.577 -3.987 1.00 89.00 97 ALA A O 1
ATOM 765 N N . VAL A 1 98 ? 3.138 2.797 -2.621 1.00 91.62 98 VAL A N 1
ATOM 766 C CA . VAL A 1 98 ? 1.714 2.957 -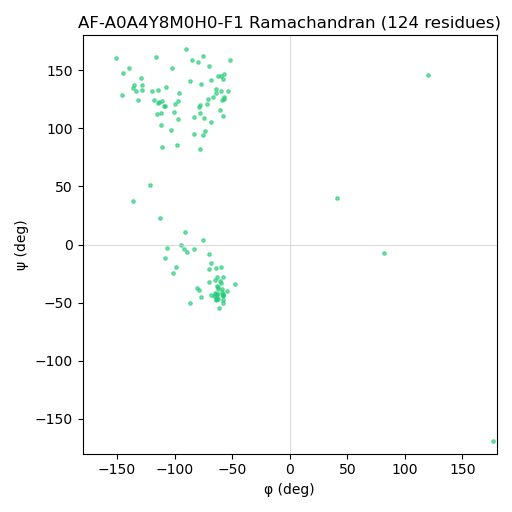2.291 1.00 91.62 98 VAL A CA 1
ATOM 767 C C . VAL A 1 98 ? 1.505 2.723 -0.800 1.00 91.62 98 VAL A C 1
ATOM 769 O O . VAL A 1 98 ? 2.042 1.772 -0.239 1.00 91.62 98 VAL A O 1
ATOM 772 N N . VAL A 1 99 ? 0.692 3.559 -0.162 1.00 94.12 99 VAL A N 1
ATOM 773 C CA . VAL A 1 99 ? 0.187 3.344 1.194 1.00 94.12 99 VAL A CA 1
ATOM 774 C C . VAL A 1 99 ? -1.330 3.226 1.136 1.00 94.12 99 VAL A C 1
ATOM 776 O O . VAL A 1 99 ? -2.011 4.114 0.620 1.00 94.12 99 VAL A O 1
ATOM 779 N N . LEU A 1 100 ? -1.855 2.124 1.663 1.00 95.75 100 LEU A N 1
ATOM 780 C CA . LEU A 1 100 ? -3.286 1.884 1.805 1.00 95.75 100 LEU A CA 1
ATOM 781 C C . LEU A 1 100 ? -3.648 1.906 3.285 1.00 95.75 100 LEU A C 1
ATOM 783 O O . LEU A 1 100 ? -3.093 1.133 4.063 1.00 95.75 100 LEU A O 1
ATOM 787 N N . ILE A 1 101 ? -4.583 2.775 3.654 1.00 95.94 101 ILE A N 1
ATOM 788 C CA . ILE A 1 101 ? -5.099 2.902 5.018 1.00 95.94 101 ILE A CA 1
ATOM 789 C C . ILE A 1 101 ? -6.565 2.482 4.995 1.00 95.94 101 ILE A C 1
ATOM 791 O O . ILE A 1 101 ? -7.362 3.072 4.268 1.00 95.94 101 ILE A O 1
ATOM 795 N N . GLU A 1 102 ? -6.909 1.475 5.787 1.00 96.19 102 GLU A N 1
ATOM 796 C CA . GLU A 1 102 ? -8.280 1.037 6.038 1.00 96.19 102 GLU A CA 1
ATOM 797 C C . GLU A 1 102 ? -8.781 1.674 7.335 1.00 96.19 102 GLU A C 1
ATOM 799 O O . GLU A 1 102 ? -8.116 1.602 8.372 1.00 96.19 102 GLU A O 1
ATOM 804 N N . THR A 1 103 ? -9.965 2.273 7.288 1.00 95.50 103 THR A N 1
ATOM 805 C CA . THR A 1 103 ? -10.637 2.885 8.435 1.00 95.50 103 THR A CA 1
ATOM 806 C C . THR A 1 103 ? -11.936 2.164 8.761 1.00 95.50 103 THR A C 1
ATOM 808 O O . THR A 1 103 ? -12.505 1.452 7.935 1.00 95.50 103 THR A O 1
ATOM 811 N N . ASP A 1 104 ? -12.432 2.372 9.975 1.00 95.31 104 ASP A N 1
ATOM 812 C CA . ASP A 1 104 ? -13.703 1.812 10.446 1.00 95.31 104 ASP A CA 1
ATOM 813 C C . ASP A 1 104 ? -14.927 2.206 9.602 1.00 95.31 104 ASP A C 1
ATOM 815 O O . ASP A 1 104 ? -15.877 1.432 9.514 1.00 95.31 104 ASP A O 1
ATOM 819 N N . SER A 1 105 ? -14.891 3.372 8.955 1.00 93.62 105 SER A N 1
ATOM 820 C CA . SER A 1 105 ? -15.975 3.880 8.120 1.00 93.62 105 SER A CA 1
ATOM 821 C C . SER A 1 105 ? -15.486 4.780 6.987 1.00 93.62 105 SER A C 1
ATOM 823 O O . SER A 1 105 ? -14.400 5.369 7.052 1.00 93.62 105 SER A O 1
ATOM 825 N N . LEU A 1 106 ? -16.331 4.950 5.967 1.00 91.56 106 LEU A N 1
ATOM 826 C CA . LEU A 1 106 ? -16.116 5.927 4.895 1.00 91.56 106 LEU A CA 1
ATOM 827 C C . LEU A 1 106 ? -16.002 7.364 5.429 1.00 91.56 106 LEU A C 1
ATOM 829 O O . LEU A 1 106 ? -15.182 8.140 4.940 1.00 91.56 106 LEU A O 1
ATOM 833 N N . GLN A 1 107 ? -16.799 7.715 6.439 1.00 90.94 107 GLN A N 1
ATOM 834 C CA . GLN A 1 107 ? -16.825 9.064 6.999 1.00 90.94 107 GLN A CA 1
ATOM 835 C C . GLN A 1 107 ? -15.491 9.415 7.667 1.00 90.94 107 GLN A C 1
ATOM 837 O O . GLN A 1 107 ? -14.961 10.507 7.452 1.00 90.94 107 GLN A O 1
ATOM 842 N N . THR A 1 108 ? -14.903 8.464 8.399 1.00 90.44 108 THR A N 1
ATOM 843 C CA . THR A 1 108 ? -13.554 8.593 8.962 1.00 90.44 108 THR A CA 1
ATOM 844 C C . THR A 1 108 ? -12.531 8.841 7.857 1.00 90.44 108 THR A C 1
ATOM 846 O O . THR A 1 108 ? -11.767 9.804 7.934 1.00 90.44 108 THR A O 1
ATOM 849 N N . ALA A 1 109 ? -12.541 8.027 6.793 1.00 88.81 109 ALA A N 1
ATOM 850 C CA . ALA A 1 109 ? -11.602 8.190 5.684 1.00 88.81 109 ALA A CA 1
ATOM 851 C C . ALA A 1 109 ? -11.700 9.585 5.044 1.00 88.81 109 ALA A C 1
ATOM 853 O O . ALA A 1 109 ? -10.678 10.223 4.797 1.00 88.81 109 ALA A O 1
ATOM 854 N N . GLN A 1 110 ? -12.917 10.090 4.823 1.00 87.50 110 GLN A N 1
ATOM 855 C CA . GLN A 1 110 ? -13.152 11.418 4.250 1.00 87.50 110 GLN A CA 1
ATOM 856 C C . GLN A 1 110 ? -12.671 12.551 5.168 1.00 87.50 110 GLN A C 1
ATOM 858 O O . GLN A 1 110 ? -11.998 13.473 4.705 1.00 87.50 110 GLN A O 1
ATOM 863 N N . ALA A 1 111 ? -12.964 12.471 6.469 1.00 85.44 111 ALA A N 1
ATOM 864 C CA . ALA A 1 111 ? -12.529 13.466 7.450 1.00 85.44 111 ALA A CA 1
ATOM 865 C C . ALA A 1 111 ? -10.997 13.513 7.606 1.00 85.44 111 ALA A C 1
ATOM 867 O O . ALA A 1 111 ? -10.426 14.570 7.892 1.00 85.44 111 ALA A O 1
ATOM 868 N N . SER A 1 112 ? -10.327 12.376 7.411 1.00 79.25 112 SER A N 1
ATOM 869 C CA . SER A 1 112 ? -8.869 12.274 7.433 1.00 79.25 112 SER A CA 1
ATOM 870 C C . SER A 1 112 ? -8.231 12.717 6.113 1.00 79.25 112 SER A C 1
ATOM 872 O O . SER A 1 112 ? -7.196 13.378 6.152 1.00 79.25 112 SER A O 1
ATOM 874 N N . ALA A 1 113 ? -8.847 12.425 4.960 1.00 69.44 113 ALA A N 1
ATOM 875 C CA . ALA A 1 113 ? -8.323 12.741 3.625 1.00 69.44 113 ALA A CA 1
ATOM 876 C C . ALA A 1 113 ? -7.989 14.233 3.441 1.00 69.44 113 ALA A C 1
ATOM 878 O O . ALA A 1 113 ? -6.941 14.563 2.894 1.00 69.44 113 ALA A O 1
ATOM 879 N N . GLY A 1 114 ? -8.830 15.134 3.963 1.00 58.44 114 GLY A N 1
ATOM 880 C CA . GLY A 1 114 ? -8.613 16.586 3.885 1.00 58.44 114 GLY A CA 1
ATOM 881 C C . GLY A 1 114 ? -7.458 17.123 4.742 1.00 58.44 114 GLY A C 1
ATOM 882 O O . GLY A 1 114 ? -7.120 18.297 4.633 1.00 58.44 114 GLY A O 1
ATOM 883 N N . LYS A 1 115 ? -6.856 16.288 5.599 1.00 56.09 115 LYS A N 1
ATOM 884 C CA . LYS A 1 115 ? -5.748 16.660 6.497 1.00 56.09 115 LYS A CA 1
ATOM 885 C C . LYS A 1 115 ? -4.399 16.086 6.055 1.00 56.09 115 LYS A C 1
ATOM 887 O O . LYS A 1 115 ? -3.383 16.377 6.683 1.00 56.09 115 LYS A O 1
ATOM 892 N N . PHE A 1 116 ? -4.367 15.282 4.990 1.00 52.09 116 PHE A N 1
ATOM 893 C CA . PHE A 1 116 ? -3.118 14.795 4.410 1.00 52.09 116 PHE A CA 1
ATOM 894 C C . PHE A 1 116 ? -2.543 15.853 3.467 1.00 52.09 116 PHE A C 1
ATOM 896 O O . PHE A 1 116 ? -2.896 15.931 2.293 1.00 52.09 116 PHE A O 1
ATOM 903 N N . THR A 1 117 ? -1.627 16.670 3.981 1.00 40.97 117 THR A N 1
ATOM 904 C CA . THR A 1 117 ? -0.812 17.549 3.140 1.00 40.97 117 THR A CA 1
ATOM 905 C C . THR A 1 117 ? 0.243 16.708 2.428 1.00 40.97 117 THR A C 1
ATOM 907 O O . THR A 1 117 ? 1.196 16.237 3.048 1.00 40.97 117 THR A O 1
ATOM 910 N N . VAL A 1 118 ? 0.087 16.517 1.116 1.00 41.03 118 VAL A N 1
ATOM 911 C CA . VAL A 1 118 ? 1.155 15.992 0.257 1.00 41.03 118 VAL A CA 1
ATOM 912 C C . VAL A 1 118 ? 2.151 17.128 0.037 1.00 41.03 118 VAL A C 1
ATOM 914 O O . VAL A 1 118 ? 1.957 17.973 -0.836 1.00 41.03 118 VAL A O 1
ATOM 917 N N . SER A 1 119 ? 3.206 17.194 0.849 1.00 37.53 119 SER A N 1
ATOM 918 C CA . SER A 1 119 ? 4.339 18.059 0.537 1.00 37.53 119 SER A CA 1
ATOM 919 C C . SER A 1 119 ? 5.099 17.451 -0.640 1.00 37.53 119 SER A C 1
ATOM 921 O O . SER A 1 119 ? 5.557 16.308 -0.607 1.00 37.53 119 SER A O 1
ATOM 923 N N . ARG A 1 120 ? 5.204 18.217 -1.724 1.00 34.47 120 ARG A N 1
ATOM 924 C CA . ARG A 1 120 ? 6.094 17.905 -2.837 1.00 34.47 120 ARG A CA 1
ATOM 925 C C . ARG A 1 120 ? 7.519 17.882 -2.277 1.00 34.47 120 ARG A C 1
ATOM 927 O O . ARG A 1 120 ? 7.994 18.898 -1.779 1.00 34.47 120 ARG A O 1
ATOM 934 N N . ILE A 1 121 ? 8.178 16.725 -2.296 1.00 40.25 121 ILE A N 1
ATOM 935 C CA . ILE A 1 121 ? 9.603 16.636 -1.961 1.00 40.25 121 ILE A CA 1
ATOM 936 C C . ILE A 1 121 ? 10.363 17.126 -3.199 1.00 40.25 121 ILE A C 1
ATOM 938 O O . ILE A 1 121 ? 10.763 16.334 -4.052 1.00 40.25 121 ILE A O 1
ATOM 942 N N . ASP A 1 122 ? 10.488 18.446 -3.347 1.00 28.91 122 ASP A N 1
ATOM 943 C CA . ASP A 1 122 ? 11.333 19.040 -4.381 1.00 28.91 122 ASP A CA 1
ATOM 944 C C . ASP A 1 122 ? 12.792 18.731 -4.033 1.00 28.91 122 ASP A C 1
ATOM 946 O O . ASP A 1 122 ? 13.366 19.273 -3.091 1.00 28.91 122 ASP A O 1
ATOM 950 N N . THR A 1 123 ? 13.382 17.792 -4.770 1.00 34.75 123 THR A N 1
ATOM 951 C CA . THR A 1 123 ? 14.796 17.446 -4.620 1.00 34.75 123 THR A CA 1
ATOM 952 C C . THR A 1 123 ? 15.572 18.185 -5.704 1.00 34.75 123 THR A C 1
ATOM 954 O O . THR A 1 123 ? 15.804 17.659 -6.791 1.00 34.75 123 THR A O 1
ATOM 957 N N . THR A 1 124 ? 15.938 19.434 -5.425 1.00 28.72 124 THR A N 1
ATOM 958 C CA . THR A 1 124 ? 16.992 20.129 -6.170 1.00 28.72 124 THR A CA 1
ATOM 959 C C . THR A 1 124 ? 18.321 19.523 -5.722 1.00 28.72 124 THR A C 1
ATOM 961 O O . THR A 1 124 ? 18.824 19.857 -4.655 1.00 28.72 124 THR A O 1
ATOM 964 N N . LEU A 1 125 ? 18.849 18.577 -6.498 1.00 28.44 125 LEU A N 1
ATOM 965 C CA . LEU A 1 125 ? 20.233 18.115 -6.380 1.00 28.44 125 LEU A CA 1
ATOM 966 C C . LEU A 1 125 ? 21.063 18.874 -7.421 1.00 28.44 125 LEU A C 1
ATOM 968 O O . LEU A 1 125 ? 20.919 18.628 -8.620 1.00 28.44 125 LEU A O 1
ATOM 972 N N . VAL A 1 126 ? 21.886 19.806 -6.938 1.00 33.31 126 VAL A N 1
ATOM 973 C CA . VAL A 1 126 ? 23.169 20.181 -7.550 1.00 33.31 126 VAL A CA 1
ATOM 974 C C . VAL A 1 126 ? 24.248 19.588 -6.661 1.00 33.31 126 VAL A C 1
ATOM 976 O O . VAL A 1 126 ? 24.084 19.707 -5.424 1.00 33.31 126 VAL A O 1
#

Mean predicted aligned error: 9.58 Å

pLDDT: mean 80.31, std 16.51, range [28.44, 96.69]

Nearest PDB structures (foldseek):
  2okq-assembly1_A  TM=5.571E-01  e=3.361E+00  Shigella flexneri
  4n8n-assembly2_B  TM=5.045E-01  e=5.709E+00  Mycobacterium tuberculosis H37Rv
  4n8n-assembly1_A  TM=4.931E-01  e=9.697E+00  Mycobacterium tuberculosis H37Rv

Organism: NCBI:txid652876

Sequence (126 aa):
MKIVNSHLHFPKAKLAAPNGYGYIHVAAELERPAGPFPRSTDLKRSVIRQCKAIADRLQKLPHVRNVHVFEAVLIAPGRGKLLNKRKGQVHLAKFDAVVLIETDSLQTAQASAGKFTVSRIDTTLV

Foldseek 3Di:
DDDPPVVVPDDPDDDDDDDQKAKDKDFDDQDDAPDFARDDDPSVVVVLVVLVVVQVVQCPDPFWPHKDKDADGGRDDDDPPVCVVCPVVDDDDPTRIMMMIMGPHNVVNVVVVVVDDPDDPPDPDD

Radius of gyration: 18.61 Å; Cα contacts (8 Å, |Δi|>4): 133; chains: 1; bounding box: 45×35×46 Å